Protein AF-A0A958D5B0-F1 (afdb_monomer_lite)

Foldseek 3Di:
DQFADPVHDGGDPVRVVVVVVVLVVQLVVCVVVVHDPVVSVVVSVVVNVVVVVVVVVVVVVVD

pLDDT: mean 83.01, std 13.11, range [49.88, 96.44]

Radius of gyration: 13.33 Å; chains: 1; bounding box: 31×22×31 Å

Secondary structure (DSSP, 8-state):
--SB-TTSS-B-HHHHHHHHHHHHHHHHHHHHTT--HHHHHHHHHHHHHHHHHHHHHHHHHT-

Structure (mmCIF, N/CA/C/O backbone):
data_AF-A0A958D5B0-F1
#
_entry.id   AF-A0A958D5B0-F1
#
loop_
_atom_site.group_PDB
_atom_site.id
_atom_site.type_symbol
_atom_site.label_atom_id
_atom_site.label_alt_id
_atom_site.label_comp_id
_atom_site.label_asym_id
_atom_site.label_entity_id
_atom_site.label_seq_id
_atom_site.pdbx_PDB_ins_code
_atom_site.Cartn_x
_atom_site.Cartn_y
_atom_site.Cartn_z
_atom_site.occupancy
_atom_site.B_iso_or_equiv
_atom_site.auth_seq_id
_atom_site.auth_comp_id
_atom_site.auth_asym_id
_atom_site.auth_atom_id
_atom_site.pdbx_PDB_model_num
ATOM 1 N N . ILE A 1 1 ? -6.035 3.673 6.768 1.00 56.56 1 ILE A N 1
ATOM 2 C CA . ILE A 1 1 ? -5.707 2.665 5.721 1.00 56.56 1 ILE A CA 1
ATOM 3 C C . ILE A 1 1 ? -5.130 1.374 6.308 1.00 56.56 1 ILE A C 1
ATOM 5 O O . ILE A 1 1 ? -5.685 0.339 5.997 1.00 56.56 1 ILE A O 1
ATOM 9 N N . GLY A 1 2 ? -4.132 1.385 7.203 1.00 55.75 2 GLY A N 1
ATOM 10 C CA . GLY A 1 2 ? -3.709 0.143 7.893 1.00 55.75 2 GLY A CA 1
ATOM 11 C C . GLY A 1 2 ? -4.245 -0.041 9.325 1.00 55.75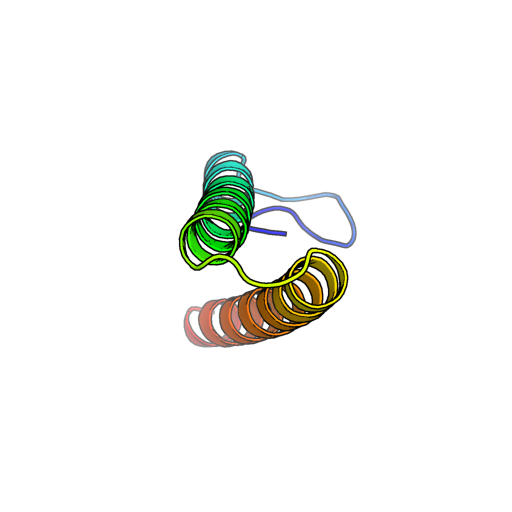 2 GLY A C 1
ATOM 12 O O . GLY A 1 2 ? -3.962 -1.026 9.997 1.00 55.75 2 GLY A O 1
ATOM 13 N N . GLY A 1 3 ? -5.022 0.915 9.831 1.00 58.44 3 GLY A N 1
ATOM 14 C CA . GLY A 1 3 ? -5.543 0.863 11.198 1.00 58.44 3 GLY A CA 1
ATOM 15 C C . GLY A 1 3 ? -6.512 1.978 11.548 1.00 58.44 3 GLY A C 1
ATOM 16 O O . GLY A 1 3 ? -7.168 1.878 12.574 1.00 58.44 3 GLY A O 1
ATOM 17 N N . THR A 1 4 ? -6.617 3.019 10.719 1.00 64.25 4 THR A N 1
ATOM 18 C CA . THR A 1 4 ? -7.548 4.141 10.873 1.00 64.25 4 THR A CA 1
ATOM 19 C C . THR A 1 4 ? -8.832 3.976 10.076 1.00 64.25 4 THR A C 1
ATOM 21 O O . THR A 1 4 ? -8.786 3.608 8.900 1.00 64.25 4 THR A O 1
ATOM 24 N N . SER A 1 5 ? -9.961 4.282 10.730 1.00 61.19 5 SER A N 1
ATOM 25 C CA . SER A 1 5 ? -11.275 4.458 10.108 1.00 61.19 5 SER A CA 1
ATOM 26 C C . SER A 1 5 ? -11.173 5.388 8.899 1.00 61.19 5 SER A C 1
ATOM 28 O O . SER A 1 5 ? -10.718 6.524 9.027 1.00 61.19 5 SER A O 1
ATOM 30 N N . LEU A 1 6 ? -11.639 4.913 7.741 1.00 60.22 6 LEU A N 1
ATOM 31 C CA . LEU A 1 6 ? -11.805 5.719 6.525 1.00 60.22 6 LEU A CA 1
ATOM 32 C C . LEU A 1 6 ? -12.844 6.843 6.706 1.00 60.22 6 LEU A C 1
ATOM 34 O O . LEU A 1 6 ? -12.812 7.821 5.973 1.00 60.22 6 LEU A O 1
ATOM 38 N N . PHE A 1 7 ? -13.720 6.723 7.709 1.00 64.69 7 PHE A N 1
ATOM 39 C CA . PHE A 1 7 ? -14.761 7.694 8.059 1.00 64.69 7 PHE A CA 1
ATOM 40 C C . PHE A 1 7 ? -14.399 8.555 9.289 1.00 64.69 7 PHE A C 1
ATOM 42 O O . PHE A 1 7 ? -15.225 9.324 9.770 1.00 64.69 7 PHE A O 1
ATOM 49 N N . GLY A 1 8 ? -13.172 8.434 9.817 1.00 57.59 8 GLY A N 1
ATOM 50 C CA . GLY A 1 8 ? -12.748 9.106 11.051 1.00 57.59 8 GLY A CA 1
ATOM 51 C C . GLY A 1 8 ? -13.312 8.465 12.330 1.00 57.59 8 GLY A C 1
ATOM 52 O O . GLY A 1 8 ? -14.187 7.602 12.290 1.00 57.59 8 GLY A O 1
ATOM 53 N N . GLY A 1 9 ? -12.746 8.822 13.487 1.00 61.81 9 GLY A N 1
ATOM 54 C CA . GLY A 1 9 ? -13.289 8.499 14.817 1.00 61.81 9 GLY A CA 1
ATOM 55 C C . GLY A 1 9 ? -12.607 7.372 15.606 1.00 61.81 9 GLY A C 1
ATOM 56 O O . GLY A 1 9 ? -12.525 7.485 16.826 1.00 61.81 9 GLY A O 1
ATOM 57 N N . ARG A 1 10 ? -12.081 6.306 14.974 1.00 67.62 10 ARG A N 1
ATOM 58 C CA . ARG A 1 10 ? -11.323 5.233 15.666 1.00 67.62 10 ARG A CA 1
ATOM 59 C C . ARG A 1 10 ? -10.249 4.623 14.773 1.00 67.62 10 ARG A C 1
ATOM 61 O O . ARG A 1 10 ? -10.527 4.230 13.640 1.00 67.62 10 ARG A O 1
ATOM 68 N N . GLY A 1 11 ? -9.025 4.536 15.287 1.00 69.00 11 GLY A N 1
ATOM 69 C CA . GLY A 1 11 ? -7.926 3.928 14.559 1.00 69.00 11 GLY A CA 1
ATOM 70 C C . GLY A 1 11 ? -6.640 3.732 15.345 1.00 69.00 11 GLY A C 1
ATOM 71 O O . GLY A 1 11 ? -6.307 4.565 16.178 1.00 69.00 11 GLY A O 1
ATOM 72 N N . SER A 1 12 ? -5.903 2.658 15.058 1.00 75.19 12 SER A N 1
ATOM 73 C CA . SER A 1 12 ? -4.582 2.406 15.645 1.00 75.19 12 SER A CA 1
ATOM 74 C C . SER A 1 12 ? -3.469 3.045 14.806 1.00 75.19 12 SER A C 1
ATOM 76 O O . SER A 1 12 ? -3.407 2.852 13.584 1.00 75.19 12 SER A O 1
ATOM 78 N N . ILE A 1 13 ? -2.567 3.774 15.476 1.00 81.44 13 ILE A N 1
ATOM 79 C CA . ILE A 1 13 ? -1.334 4.325 14.887 1.00 81.44 13 ILE A CA 1
ATOM 80 C C . ILE A 1 13 ? -0.486 3.190 14.309 1.00 81.44 13 ILE A C 1
ATOM 82 O O . ILE A 1 13 ? -0.049 3.278 13.166 1.00 81.44 13 ILE A O 1
ATOM 86 N N . ILE A 1 14 ? -0.335 2.094 15.061 1.00 80.81 14 ILE A N 1
ATOM 87 C CA . ILE A 1 14 ? 0.481 0.931 14.680 1.00 80.81 14 ILE A CA 1
ATOM 88 C C . ILE A 1 14 ? 0.022 0.370 13.336 1.00 80.81 14 ILE A C 1
ATOM 90 O O . ILE A 1 14 ? 0.832 0.140 12.443 1.00 80.81 14 ILE A O 1
ATOM 94 N N . GLY A 1 15 ? -1.290 0.218 13.163 1.00 79.50 15 GLY A N 1
ATOM 95 C CA . GLY A 1 15 ? -1.836 -0.262 11.903 1.00 79.50 15 GLY A CA 1
ATOM 96 C C . GLY A 1 15 ? -1.529 0.684 10.739 1.00 79.50 15 GLY A C 1
ATOM 97 O O . GLY A 1 15 ? -1.152 0.244 9.659 1.00 79.50 15 GLY A O 1
ATOM 98 N N . SER A 1 16 ? -1.629 1.998 10.948 1.00 82.81 16 SER A N 1
ATOM 99 C CA . SER A 1 16 ? -1.333 2.979 9.894 1.00 82.81 16 SER A CA 1
ATOM 100 C C . SER A 1 16 ? 0.145 2.996 9.502 1.00 82.81 16 SER A C 1
ATOM 102 O O . SER A 1 16 ? 0.443 3.074 8.313 1.00 82.81 16 SER A O 1
ATOM 104 N N . VAL A 1 17 ? 1.047 2.858 10.477 1.00 87.31 17 VAL A N 1
ATOM 105 C CA . VAL A 1 17 ? 2.493 2.736 10.242 1.00 87.31 17 VAL A CA 1
ATOM 106 C C . VAL A 1 17 ? 2.805 1.472 9.443 1.00 87.31 17 VAL A C 1
ATOM 108 O O . VAL A 1 17 ? 3.508 1.553 8.441 1.00 87.31 17 VAL A O 1
ATOM 111 N N . LEU A 1 18 ? 2.232 0.325 9.821 1.00 85.75 18 LEU A N 1
ATOM 112 C CA . LEU A 1 18 ? 2.407 -0.928 9.079 1.00 85.75 18 LEU A CA 1
ATOM 113 C C . LEU A 1 18 ? 1.875 -0.824 7.645 1.00 85.75 18 LEU A C 1
ATOM 115 O O . LEU A 1 18 ? 2.542 -1.256 6.711 1.00 85.75 18 LEU A O 1
ATOM 119 N N . GLY A 1 19 ? 0.710 -0.202 7.454 1.00 85.31 19 GLY A N 1
ATOM 120 C CA . GLY A 1 19 ? 0.151 0.026 6.121 1.00 85.31 19 GLY A CA 1
ATOM 121 C C . GLY A 1 19 ? 1.058 0.891 5.241 1.00 85.31 19 GLY A C 1
ATOM 122 O O . GLY A 1 19 ? 1.325 0.530 4.099 1.00 85.31 19 GLY A O 1
ATOM 123 N N . ALA A 1 20 ? 1.575 2.001 5.777 1.00 87.69 20 ALA A N 1
ATOM 124 C CA . ALA A 1 20 ? 2.515 2.861 5.056 1.00 87.69 20 ALA A CA 1
ATOM 125 C C . ALA A 1 20 ? 3.838 2.138 4.750 1.00 87.69 20 ALA A C 1
ATOM 127 O O . ALA A 1 20 ? 4.372 2.264 3.650 1.00 87.69 20 ALA A O 1
ATOM 128 N N . PHE A 1 21 ? 4.332 1.33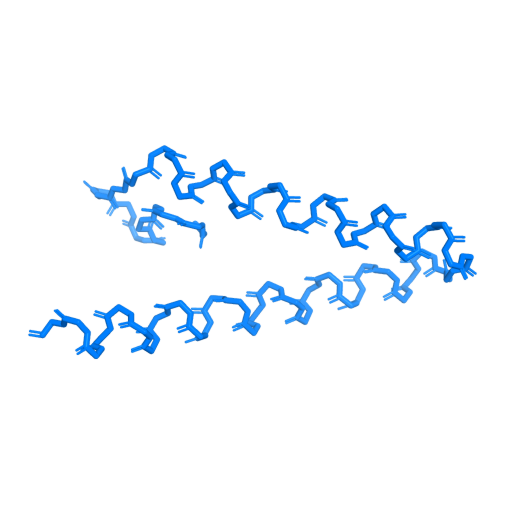2 5.694 1.00 91.62 21 PHE A N 1
ATOM 129 C CA . PHE A 1 21 ? 5.542 0.535 5.521 1.00 91.62 21 PHE A CA 1
ATOM 130 C C . PHE A 1 21 ? 5.404 -0.486 4.385 1.00 91.62 21 PHE A 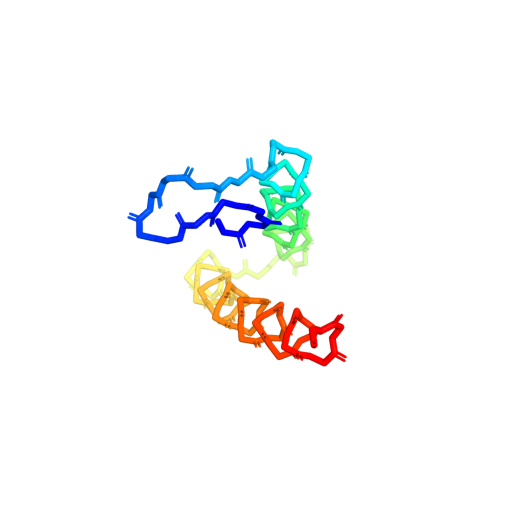C 1
ATOM 132 O O . PHE A 1 21 ? 6.286 -0.571 3.536 1.00 91.62 21 PHE A O 1
ATOM 139 N N . ILE A 1 22 ? 4.281 -1.208 4.314 1.00 90.50 22 ILE A N 1
ATOM 140 C CA . ILE A 1 22 ? 4.019 -2.182 3.242 1.00 90.50 22 ILE A CA 1
ATOM 141 C C . ILE A 1 22 ? 4.025 -1.501 1.871 1.00 90.50 22 ILE A C 1
ATOM 143 O O . ILE A 1 22 ? 4.676 -1.990 0.950 1.00 90.50 22 ILE A O 1
ATOM 147 N N . VAL A 1 23 ? 3.341 -0.359 1.741 1.00 90.75 23 VAL A N 1
ATOM 148 C CA . VAL A 1 23 ? 3.310 0.401 0.483 1.00 90.75 23 VAL A CA 1
ATOM 149 C C . VAL A 1 23 ? 4.719 0.846 0.091 1.00 90.75 23 VAL A C 1
ATOM 151 O O . VAL A 1 23 ? 5.119 0.643 -1.052 1.00 90.75 23 VAL A O 1
ATOM 154 N N . GLN A 1 24 ? 5.496 1.381 1.037 1.00 92.75 24 GLN A N 1
ATOM 155 C CA . GLN A 1 24 ? 6.851 1.863 0.771 1.00 92.75 24 GLN A CA 1
ATOM 156 C C . GLN A 1 24 ? 7.816 0.739 0.371 1.00 92.75 24 GLN A C 1
ATOM 158 O O . GLN A 1 24 ? 8.630 0.910 -0.536 1.00 92.75 24 GLN A O 1
ATOM 163 N N . VAL A 1 25 ? 7.744 -0.414 1.038 1.00 95.06 25 VAL A N 1
ATOM 164 C CA . VAL A 1 25 ? 8.567 -1.583 0.695 1.00 95.06 25 VAL A CA 1
ATOM 165 C C . VAL A 1 25 ? 8.194 -2.106 -0.689 1.00 95.06 25 VAL A C 1
ATOM 167 O O . VAL A 1 25 ? 9.080 -2.438 -1.472 1.00 95.06 25 VAL A O 1
ATOM 170 N N . PHE A 1 26 ? 6.903 -2.133 -1.021 1.00 94.75 26 PHE A N 1
ATOM 171 C CA . PHE A 1 26 ? 6.429 -2.588 -2.323 1.00 94.75 26 PHE A CA 1
ATOM 172 C C . PHE A 1 26 ? 6.916 -1.694 -3.468 1.00 94.75 26 PHE A C 1
ATOM 174 O O . PHE A 1 26 ? 7.495 -2.198 -4.428 1.00 94.75 26 PHE A O 1
ATOM 181 N N . THR A 1 27 ? 6.749 -0.373 -3.356 1.00 93.44 27 THR A N 1
ATOM 182 C CA . THR A 1 27 ? 7.218 0.573 -4.384 1.00 93.44 27 THR A CA 1
ATOM 183 C C . THR A 1 27 ? 8.735 0.527 -4.532 1.00 93.44 27 THR A C 1
ATOM 185 O O . THR A 1 27 ? 9.253 0.465 -5.645 1.00 93.44 27 THR A O 1
ATOM 188 N N . THR A 1 28 ? 9.458 0.447 -3.413 1.00 95.50 28 THR A N 1
ATOM 189 C CA . THR A 1 28 ? 10.920 0.302 -3.423 1.00 95.50 28 THR A CA 1
ATOM 190 C C . THR A 1 28 ? 11.347 -1.009 -4.090 1.00 95.50 28 THR A C 1
ATOM 192 O O . THR A 1 28 ? 12.276 -1.015 -4.893 1.00 95.50 28 THR A O 1
ATOM 195 N N . GLY A 1 29 ? 10.647 -2.115 -3.823 1.00 95.81 29 GLY A N 1
ATOM 196 C CA . GLY A 1 29 ? 10.899 -3.409 -4.459 1.00 95.81 29 GLY A CA 1
ATOM 197 C C . GLY A 1 29 ? 10.696 -3.380 -5.975 1.00 95.81 29 GLY A C 1
ATOM 198 O O . GLY A 1 29 ? 11.533 -3.897 -6.713 1.00 95.81 29 GLY A O 1
ATOM 199 N N . LEU A 1 30 ? 9.633 -2.725 -6.452 1.00 95.12 30 LEU A N 1
ATOM 200 C CA . LEU A 1 30 ? 9.393 -2.553 -7.888 1.00 95.12 30 LEU A CA 1
ATOM 201 C C . LEU A 1 30 ? 10.448 -1.658 -8.555 1.00 95.12 30 LEU A C 1
ATOM 203 O O . LEU A 1 30 ? 10.885 -1.949 -9.669 1.00 95.12 30 LEU A O 1
ATOM 207 N N . SER A 1 31 ? 10.900 -0.616 -7.857 1.00 95.44 31 SER A N 1
ATOM 208 C CA . SER A 1 31 ? 11.995 0.244 -8.314 1.00 95.44 31 SER A CA 1
ATOM 209 C C . SER A 1 31 ? 13.307 -0.534 -8.465 1.00 95.44 31 SER A C 1
ATOM 211 O O . SER A 1 31 ? 13.968 -0.453 -9.502 1.00 95.44 31 SER A O 1
ATOM 213 N N . LEU A 1 32 ? 13.642 -1.389 -7.492 1.00 96.44 32 LEU A N 1
ATOM 214 C CA . LEU A 1 32 ? 14.801 -2.286 -7.577 1.00 96.44 32 LEU A CA 1
ATOM 215 C C . LEU A 1 32 ? 14.669 -3.316 -8.708 1.00 96.44 32 LEU A C 1
ATOM 217 O O . LEU A 1 32 ? 1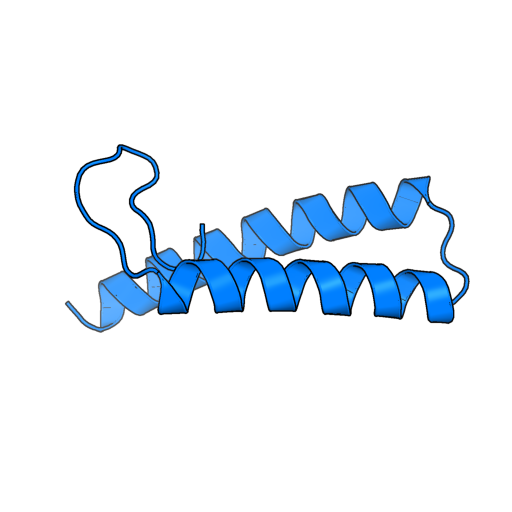5.666 -3.669 -9.337 1.0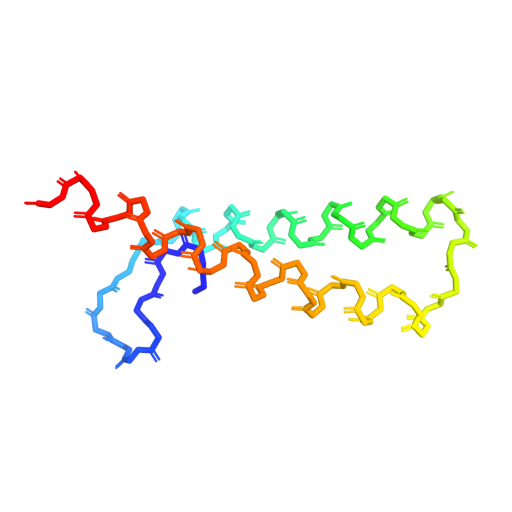0 96.44 32 LEU A O 1
ATOM 221 N N . ALA A 1 33 ? 13.445 -3.753 -9.011 1.00 96.44 33 ALA A N 1
ATOM 222 C CA . ALA A 1 33 ? 13.141 -4.622 -10.145 1.00 96.44 33 ALA A CA 1
ATOM 223 C C . ALA A 1 33 ? 13.170 -3.899 -11.509 1.00 96.44 33 ALA A C 1
ATOM 225 O O . ALA A 1 33 ? 12.906 -4.531 -12.531 1.00 96.44 33 ALA A O 1
ATOM 226 N N . ARG A 1 34 ? 13.512 -2.600 -11.543 1.00 95.31 34 ARG A N 1
ATOM 227 C CA . ARG A 1 34 ? 13.538 -1.746 -12.745 1.00 95.31 34 ARG A CA 1
ATOM 228 C C . ARG A 1 34 ? 12.212 -1.715 -13.509 1.00 95.31 34 ARG A C 1
ATOM 230 O O . ARG A 1 34 ? 12.199 -1.640 -14.734 1.00 95.31 34 ARG A O 1
ATOM 237 N N . VAL A 1 35 ? 11.098 -1.772 -12.786 1.00 94.88 35 VAL A N 1
ATOM 238 C CA . VAL A 1 35 ? 9.768 -1.558 -13.366 1.00 94.88 35 VAL A CA 1
ATOM 239 C C . VAL A 1 35 ? 9.602 -0.069 -13.678 1.00 94.88 35 VAL A C 1
ATOM 241 O O . VAL A 1 35 ? 10.038 0.769 -12.893 1.00 94.88 35 VAL A O 1
ATOM 244 N N . ASP A 1 36 ? 8.967 0.286 -14.792 1.00 95.19 36 ASP A N 1
ATOM 245 C CA . ASP A 1 36 ? 8.702 1.695 -15.112 1.00 95.19 36 ASP A CA 1
ATOM 246 C C . ASP A 1 36 ? 7.783 2.353 -14.076 1.00 95.19 36 ASP A C 1
ATOM 248 O O . ASP A 1 36 ? 6.828 1.737 -13.599 1.00 95.19 36 ASP A O 1
ATOM 252 N N . ASP A 1 37 ? 8.014 3.635 -13.778 1.00 92.75 37 ASP A N 1
ATOM 253 C CA . ASP A 1 37 ? 7.270 4.380 -12.747 1.00 92.75 37 ASP A CA 1
ATOM 254 C C . ASP A 1 37 ? 5.747 4.369 -12.975 1.00 92.75 37 ASP A C 1
ATOM 256 O O . ASP A 1 37 ? 4.966 4.215 -12.036 1.00 92.75 37 ASP A O 1
ATOM 260 N N . TYR A 1 38 ? 5.318 4.415 -14.242 1.00 94.75 38 TYR A N 1
ATOM 261 C CA . TYR A 1 38 ? 3.909 4.289 -14.623 1.00 94.75 38 TYR A CA 1
ATOM 262 C C . TYR A 1 38 ? 3.279 2.991 -14.091 1.00 94.75 38 TYR A C 1
ATOM 264 O O . TYR A 1 38 ? 2.207 3.002 -13.480 1.00 94.75 38 TYR A O 1
ATOM 272 N N . TRP A 1 39 ? 3.973 1.866 -14.276 1.00 95.38 39 TRP A N 1
ATOM 273 C CA . TRP A 1 39 ? 3.522 0.563 -13.796 1.00 95.38 39 TRP A CA 1
ATOM 274 C C . TRP A 1 39 ? 3.657 0.433 -12.279 1.00 95.38 39 TRP A C 1
ATOM 276 O O . TRP A 1 39 ? 2.825 -0.227 -11.657 1.00 95.38 39 TRP A O 1
ATOM 286 N N . GLN A 1 40 ? 4.642 1.096 -11.663 1.00 94.50 40 GLN A N 1
ATOM 287 C CA . GLN A 1 40 ? 4.774 1.134 -10.206 1.00 94.50 40 GLN A CA 1
ATOM 288 C C . GLN A 1 40 ? 3.578 1.822 -9.544 1.00 94.50 40 GLN A C 1
ATOM 290 O O . GLN A 1 40 ? 2.996 1.264 -8.612 1.00 94.50 40 GLN A O 1
ATOM 295 N N . GLN A 1 41 ? 3.171 2.995 -10.039 1.00 93.19 41 GLN A N 1
ATOM 296 C CA . GLN A 1 41 ? 2.012 3.720 -9.507 1.00 93.19 41 GLN A CA 1
ATOM 297 C C . GLN A 1 41 ? 0.719 2.918 -9.678 1.00 93.19 41 GLN A C 1
ATOM 299 O O . GLN A 1 41 ? -0.073 2.805 -8.738 1.00 93.19 41 GLN A O 1
ATOM 304 N N . PHE A 1 42 ? 0.527 2.301 -10.847 1.00 95.50 42 PHE A N 1
ATOM 305 C CA . PHE A 1 42 ? -0.623 1.436 -11.102 1.00 95.50 42 PHE A CA 1
ATOM 306 C C . PHE A 1 42 ? -0.662 0.233 -10.145 1.00 95.50 42 PHE A C 1
ATOM 308 O O . PHE A 1 42 ? -1.684 -0.029 -9.503 1.00 95.50 42 PHE A O 1
ATOM 315 N N . ALA A 1 43 ? 0.466 -0.462 -9.982 1.00 94.75 43 ALA A N 1
ATOM 316 C CA . ALA A 1 43 ? 0.582 -1.606 -9.084 1.00 94.75 43 ALA A CA 1
ATOM 317 C C . ALA A 1 43 ? 0.381 -1.213 -7.612 1.00 94.75 43 ALA A C 1
ATOM 319 O O . ALA A 1 43 ? -0.272 -1.945 -6.871 1.00 94.75 43 ALA A O 1
ATOM 320 N N . ALA A 1 44 ? 0.889 -0.053 -7.186 1.00 91.88 44 ALA A N 1
ATOM 321 C CA . ALA A 1 44 ? 0.678 0.461 -5.835 1.00 91.88 44 ALA A CA 1
ATOM 322 C C . ALA A 1 44 ? -0.809 0.752 -5.562 1.00 91.88 44 ALA A C 1
ATOM 324 O O . ALA A 1 44 ? -1.313 0.425 -4.488 1.00 91.88 44 ALA A O 1
ATOM 325 N N . GLY A 1 45 ? -1.538 1.296 -6.543 1.00 92.12 45 GLY A N 1
ATOM 326 C CA . GLY A 1 45 ? -2.988 1.486 -6.449 1.00 92.12 45 GLY A CA 1
ATOM 327 C C . GLY A 1 45 ? -3.742 0.164 -6.277 1.00 92.12 45 GLY A C 1
ATOM 328 O O . GLY A 1 45 ? -4.560 0.030 -5.364 1.00 92.12 45 GLY A O 1
ATOM 329 N N . ILE A 1 46 ? -3.414 -0.840 -7.098 1.00 95.56 46 ILE A N 1
ATOM 330 C CA . ILE A 1 46 ? -3.982 -2.193 -6.978 1.00 95.56 46 ILE A CA 1
ATOM 331 C C . ILE A 1 46 ? -3.666 -2.796 -5.608 1.00 95.56 46 ILE A C 1
ATOM 333 O O . ILE A 1 46 ? -4.566 -3.312 -4.943 1.00 95.56 46 ILE A O 1
ATOM 337 N N . LEU A 1 47 ? -2.412 -2.696 -5.160 1.00 92.94 47 LEU A N 1
ATOM 338 C CA . LEU A 1 47 ? -1.977 -3.193 -3.859 1.00 92.94 47 LEU A CA 1
ATOM 339 C C . LEU A 1 47 ? -2.833 -2.610 -2.735 1.00 92.94 47 LEU A C 1
ATOM 341 O O . LEU A 1 47 ? -3.298 -3.361 -1.884 1.00 92.94 47 LEU A O 1
ATOM 345 N N . VAL A 1 48 ? -3.065 -1.293 -2.727 1.00 89.56 48 VAL A N 1
ATOM 346 C CA . VAL A 1 48 ? -3.859 -0.635 -1.680 1.00 89.56 48 VAL A CA 1
ATOM 347 C C . VAL A 1 48 ? -5.303 -1.134 -1.684 1.00 89.56 48 VAL A C 1
ATOM 349 O O . VAL A 1 48 ? -5.838 -1.436 -0.617 1.00 89.56 48 VAL A O 1
ATOM 352 N N . ILE A 1 49 ? -5.931 -1.268 -2.857 1.00 90.75 49 ILE A N 1
ATOM 353 C CA . ILE A 1 49 ? -7.306 -1.781 -2.972 1.00 90.75 49 ILE A CA 1
ATOM 354 C C . ILE A 1 49 ? -7.395 -3.205 -2.413 1.00 90.75 49 ILE A C 1
ATOM 356 O O . ILE A 1 49 ? -8.274 -3.499 -1.597 1.00 90.75 49 ILE A O 1
ATOM 360 N N . VAL A 1 50 ? -6.470 -4.082 -2.812 1.00 91.25 50 VAL A N 1
ATOM 361 C CA . VAL A 1 50 ? -6.413 -5.471 -2.338 1.00 91.25 50 VAL A CA 1
ATOM 362 C C . VAL A 1 50 ? -6.150 -5.517 -0.834 1.00 91.25 50 VAL A C 1
ATOM 364 O O . VAL A 1 50 ? -6.895 -6.172 -0.108 1.00 91.25 50 VAL A O 1
ATOM 367 N N . ALA A 1 51 ? -5.153 -4.776 -0.349 1.00 85.94 51 ALA A N 1
ATOM 368 C CA . ALA A 1 51 ? -4.789 -4.728 1.063 1.00 85.94 51 ALA A CA 1
ATOM 369 C C . ALA A 1 51 ? -5.966 -4.273 1.933 1.00 85.94 51 ALA A C 1
ATOM 371 O O . ALA A 1 51 ? -6.263 -4.908 2.940 1.00 85.94 51 ALA A O 1
ATOM 372 N N . VAL A 1 52 ? -6.681 -3.221 1.523 1.00 81.75 52 VAL A N 1
ATOM 373 C CA . VAL A 1 52 ? -7.855 -2.719 2.249 1.00 81.75 52 VAL A CA 1
ATOM 374 C C . VAL A 1 52 ? -9.015 -3.709 2.194 1.00 81.75 52 VAL A C 1
ATOM 376 O O . VAL A 1 52 ? -9.697 -3.902 3.198 1.00 81.75 52 VAL A O 1
ATOM 379 N N . THR A 1 53 ? -9.251 -4.356 1.054 1.00 86.25 53 THR A N 1
ATOM 380 C CA . THR A 1 53 ? -10.349 -5.325 0.912 1.00 86.25 53 THR A CA 1
ATOM 381 C C . THR A 1 53 ? -10.115 -6.554 1.791 1.00 86.25 53 THR A C 1
ATOM 383 O O . THR A 1 53 ? -11.021 -6.982 2.509 1.00 86.25 53 THR A O 1
ATOM 386 N N . LEU A 1 54 ? -8.889 -7.082 1.792 1.00 85.19 54 LEU A N 1
ATOM 387 C CA . LEU A 1 54 ? -8.486 -8.193 2.655 1.00 85.19 54 LEU A CA 1
ATOM 388 C C . LEU A 1 54 ? -8.529 -7.799 4.135 1.00 85.19 54 LEU A C 1
ATOM 390 O O . LEU A 1 54 ? -9.067 -8.547 4.947 1.00 85.19 54 LEU A O 1
ATOM 394 N N . ASP A 1 55 ? -8.033 -6.611 4.487 1.00 80.25 55 ASP A N 1
ATOM 395 C CA . ASP A 1 55 ? -8.078 -6.087 5.856 1.00 80.25 55 ASP A CA 1
ATOM 396 C C . ASP A 1 55 ? -9.524 -5.960 6.365 1.00 80.25 55 ASP A C 1
ATOM 398 O O . ASP A 1 55 ? -9.835 -6.372 7.484 1.00 80.25 55 ASP A O 1
ATOM 402 N N . GLN A 1 56 ? -10.448 -5.480 5.527 1.00 80.56 56 GLN A N 1
ATOM 403 C CA . GLN A 1 56 ? -11.870 -5.412 5.869 1.00 80.56 56 GLN A CA 1
ATOM 404 C C . GLN A 1 56 ? -12.501 -6.797 6.056 1.00 80.56 56 GLN A C 1
ATOM 406 O O . GLN A 1 56 ? -13.294 -6.976 6.982 1.00 80.56 56 GLN A O 1
ATOM 411 N N . GLN A 1 57 ? -12.167 -7.774 5.207 1.00 82.50 57 GLN A N 1
ATOM 412 C CA . GLN A 1 57 ? -12.661 -9.148 5.349 1.00 82.50 57 GLN A CA 1
ATOM 413 C C . GLN A 1 57 ? -12.129 -9.812 6.622 1.00 82.50 57 GLN A C 1
ATOM 415 O O . GLN A 1 57 ? -12.907 -10.388 7.382 1.00 82.50 57 GLN A O 1
ATOM 420 N N . LEU A 1 58 ? -10.832 -9.672 6.901 1.00 77.88 58 LEU A N 1
ATOM 421 C CA . LEU A 1 58 ? -10.201 -10.264 8.077 1.00 77.88 58 LEU A CA 1
ATOM 422 C C . LEU A 1 58 ? -10.763 -9.664 9.372 1.00 77.88 58 LE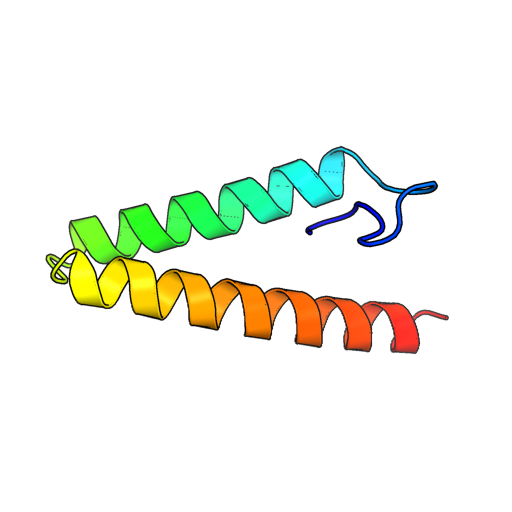U A C 1
ATOM 424 O O . LEU A 1 58 ? -11.130 -10.399 10.286 1.00 77.88 58 LEU A O 1
ATOM 428 N N . ARG A 1 59 ? -10.937 -8.335 9.427 1.00 73.75 59 ARG A N 1
ATOM 429 C CA . ARG A 1 59 ? -11.565 -7.661 10.577 1.00 73.75 59 ARG A CA 1
ATOM 430 C C . ARG A 1 59 ? -13.019 -8.071 10.792 1.00 73.75 59 ARG A C 1
ATOM 432 O O . ARG A 1 59 ? -13.465 -8.070 11.935 1.00 73.75 59 ARG A O 1
ATOM 439 N N . ARG A 1 60 ? -13.765 -8.385 9.726 1.00 73.94 60 ARG A N 1
ATOM 440 C CA . ARG A 1 60 ? -15.136 -8.913 9.831 1.00 73.94 60 ARG A CA 1
ATOM 441 C C . ARG A 1 60 ? -15.163 -10.335 10.381 1.00 73.94 60 ARG A C 1
ATOM 443 O O . ARG A 1 60 ? -16.075 -10.638 11.125 1.00 73.94 60 ARG A O 1
ATOM 450 N N . ALA A 1 61 ? -14.184 -11.174 10.046 1.00 70.62 61 ALA A N 1
ATOM 451 C CA . ALA A 1 61 ? -14.108 -12.550 10.541 1.00 70.62 61 ALA A CA 1
ATOM 452 C C . ALA A 1 61 ? -13.722 -12.646 12.030 1.00 70.62 61 ALA A C 1
ATOM 454 O O . ALA A 1 61 ? -14.027 -13.637 12.682 1.00 70.62 61 ALA A O 1
ATOM 455 N N . THR A 1 62 ? -13.033 -11.635 12.570 1.00 64.25 62 THR A N 1
ATOM 456 C CA . THR A 1 62 ? -12.664 -11.561 13.999 1.00 64.25 62 THR A CA 1
ATOM 457 C C . THR A 1 62 ? -13.748 -10.904 14.872 1.00 64.25 62 THR A C 1
ATOM 459 O O . THR A 1 62 ? -13.578 -10.819 16.086 1.00 64.25 62 THR A O 1
ATOM 462 N N . LYS A 1 63 ? -14.841 -10.411 14.278 1.00 49.88 63 LYS A N 1
ATOM 463 C CA . LYS A 1 63 ? -15.970 -9.786 14.979 1.00 49.88 63 LYS A CA 1
ATOM 464 C C . LYS A 1 63 ? -17.165 -10.726 15.019 1.00 49.88 63 LYS A C 1
ATOM 466 O O . LYS A 1 63 ? -17.866 -10.687 16.050 1.00 49.88 63 LYS A O 1
#

Sequence (63 aa):
IGGTSLFGGRGSIIGSVLGAFIVQVFTTGLSLARVDDYWQQFAAGILVIVAVTLDQQLRRATK